Protein AF-A0A929GLC9-F1 (afdb_monomer)

Radius of gyration: 12.1 Å; Cα contacts (8 Å, |Δi|>4): 72; chains: 1; bounding box: 32×21×27 Å

Foldseek 3Di:
DDDDPVLVVQLVVLLVCQQVDADPFAGSLVSQLRSCVSVCPVVDDPVCCVVVSVVSSHHDDDDSD

Structure (mmCIF, N/CA/C/O backbone):
data_AF-A0A929GLC9-F1
#
_entry.id   AF-A0A929GLC9-F1
#
loop_
_atom_site.group_PDB
_atom_site.id
_atom_site.type_symbol
_atom_site.label_atom_id
_atom_site.label_alt_id
_atom_site.label_comp_id
_atom_site.label_asym_id
_atom_site.label_entity_id
_atom_site.label_seq_id
_atom_site.pdbx_PDB_ins_code
_atom_site.Cartn_x
_atom_site.Cartn_y
_atom_site.Cartn_z
_atom_site.occupancy
_atom_site.B_iso_or_equiv
_atom_site.auth_seq_id
_atom_site.auth_comp_id
_atom_site.auth_asym_id
_atom_site.auth_atom_id
_atom_site.pdbx_PDB_model_num
ATOM 1 N N . MET A 1 1 ? -13.718 12.427 1.481 1.00 64.50 1 MET A N 1
ATOM 2 C CA . MET A 1 1 ? -13.303 11.746 2.732 1.00 64.50 1 MET A CA 1
ATOM 3 C C . MET A 1 1 ? -11.788 11.811 2.850 1.00 64.50 1 MET A C 1
ATOM 5 O O . MET A 1 1 ? -11.114 11.403 1.916 1.00 64.50 1 MET A O 1
ATOM 9 N N . ALA A 1 2 ? -11.251 12.332 3.954 1.00 83.31 2 ALA A N 1
ATOM 10 C CA . ALA A 1 2 ? -9.805 12.373 4.181 1.00 83.31 2 ALA A CA 1
ATOM 11 C C . ALA A 1 2 ? -9.321 11.077 4.856 1.00 83.31 2 ALA A C 1
ATOM 13 O O . ALA A 1 2 ? -9.953 10.583 5.790 1.00 83.31 2 ALA A O 1
ATOM 14 N N . LEU A 1 3 ? -8.192 10.521 4.403 1.00 93.38 3 LEU A N 1
ATOM 15 C CA . LEU A 1 3 ? -7.565 9.365 5.053 1.00 93.38 3 LEU A CA 1
ATOM 16 C C . LEU A 1 3 ? -7.077 9.738 6.456 1.00 93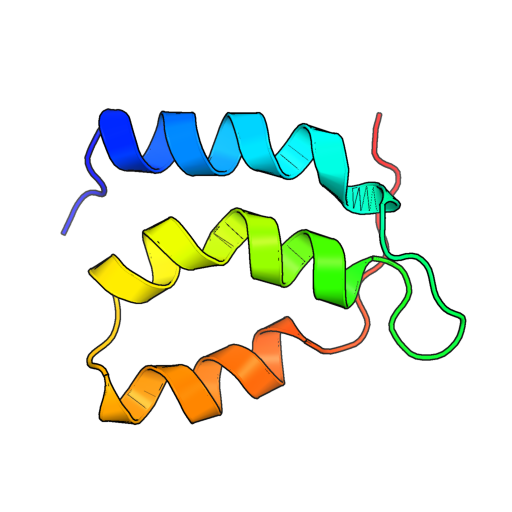.38 3 LEU A C 1
ATOM 18 O O . LEU A 1 3 ? -6.557 10.831 6.666 1.00 93.38 3 LEU A O 1
ATOM 22 N N . THR A 1 4 ? -7.172 8.814 7.413 1.00 96.56 4 THR A N 1
ATOM 23 C CA . THR A 1 4 ? -6.661 9.049 8.774 1.00 96.56 4 THR A CA 1
ATOM 24 C C . THR A 1 4 ? -5.131 9.149 8.792 1.00 96.56 4 THR A C 1
ATOM 26 O O . THR A 1 4 ? -4.451 8.524 7.972 1.00 96.56 4 THR A O 1
ATOM 29 N N . ARG A 1 5 ? -4.562 9.872 9.770 1.00 96.25 5 ARG A N 1
ATOM 30 C CA . ARG A 1 5 ? -3.099 9.943 9.972 1.00 96.25 5 ARG A CA 1
ATOM 31 C C . ARG A 1 5 ? -2.484 8.550 10.128 1.00 96.25 5 ARG A C 1
ATOM 33 O O . ARG A 1 5 ? -1.467 8.264 9.505 1.00 96.25 5 ARG A O 1
ATOM 40 N N . LYS A 1 6 ? -3.146 7.668 10.886 1.00 96.62 6 LYS A N 1
ATOM 41 C CA . LYS A 1 6 ? -2.729 6.273 11.082 1.00 96.62 6 LYS A CA 1
ATOM 42 C C . LYS A 1 6 ? -2.606 5.529 9.754 1.00 96.62 6 LYS A C 1
ATOM 44 O O . LYS A 1 6 ? -1.613 4.846 9.542 1.00 96.62 6 LYS A O 1
ATOM 49 N N . THR A 1 7 ? -3.578 5.686 8.852 1.00 97.25 7 THR A N 1
ATOM 50 C CA . THR A 1 7 ? -3.539 5.059 7.521 1.00 97.25 7 THR A CA 1
ATOM 51 C C . THR A 1 7 ? -2.375 5.586 6.687 1.00 97.25 7 THR A C 1
ATOM 53 O O . THR A 1 7 ? -1.658 4.783 6.103 1.00 97.25 7 THR A O 1
ATOM 56 N N . ARG A 1 8 ? -2.146 6.906 6.668 1.00 96.94 8 ARG A N 1
ATOM 57 C CA . ARG A 1 8 ? -1.032 7.505 5.911 1.00 96.94 8 ARG A CA 1
ATOM 58 C C . ARG A 1 8 ? 0.332 7.026 6.408 1.00 96.94 8 ARG A C 1
ATOM 60 O O . ARG A 1 8 ? 1.161 6.644 5.596 1.00 96.94 8 ARG A O 1
ATOM 67 N N . ILE A 1 9 ? 0.529 6.974 7.727 1.00 97.62 9 ILE A N 1
ATOM 68 C CA . ILE A 1 9 ? 1.755 6.433 8.337 1.00 97.62 9 ILE A CA 1
ATOM 69 C C . ILE A 1 9 ? 1.943 4.959 7.954 1.00 97.62 9 ILE A C 1
ATOM 71 O O . ILE A 1 9 ? 3.042 4.546 7.601 1.00 97.62 9 ILE A O 1
ATOM 75 N N . HIS A 1 10 ? 0.865 4.171 7.962 1.00 97.50 10 HIS A N 1
ATOM 76 C CA . HIS A 1 10 ? 0.913 2.766 7.555 1.00 97.50 10 HIS A CA 1
ATOM 77 C C . HIS A 1 10 ? 1.342 2.583 6.093 1.00 97.50 10 HIS A C 1
ATOM 79 O O . HIS A 1 10 ? 2.130 1.689 5.803 1.00 97.50 10 HIS A O 1
ATOM 85 N N . VAL A 1 11 ? 0.824 3.412 5.181 1.00 97.38 11 VAL A N 1
ATOM 86 C CA . VAL A 1 11 ? 1.244 3.418 3.769 1.00 97.38 11 VAL A CA 1
ATOM 87 C C . VAL A 1 11 ? 2.721 3.798 3.668 1.00 97.38 11 VAL A C 1
ATOM 89 O O . VAL A 1 11 ? 3.482 3.096 3.013 1.00 97.38 11 VAL A O 1
ATOM 92 N N . TRP A 1 12 ? 3.136 4.853 4.374 1.00 96.44 12 TRP A N 1
ATOM 93 C CA . TRP A 1 12 ? 4.509 5.357 4.346 1.00 96.44 12 TRP A CA 1
ATOM 94 C C . TRP A 1 12 ? 5.537 4.296 4.759 1.00 96.44 12 TRP A C 1
ATOM 96 O O . TRP A 1 12 ? 6.478 4.041 4.019 1.00 96.44 12 TRP A O 1
ATOM 106 N N . PHE A 1 13 ? 5.317 3.588 5.871 1.00 97.31 13 PHE A N 1
ATOM 107 C CA . PHE A 1 13 ? 6.226 2.511 6.287 1.00 97.31 13 PHE A CA 1
ATOM 108 C C . PHE A 1 13 ? 6.271 1.342 5.300 1.00 97.31 13 PHE A C 1
ATOM 110 O O . PHE A 1 13 ? 7.312 0.712 5.140 1.00 97.31 13 PHE A O 1
ATOM 117 N N . ARG A 1 14 ? 5.161 1.037 4.621 1.00 96.31 14 ARG A N 1
ATOM 118 C CA . ARG A 1 14 ? 5.138 -0.034 3.617 1.00 96.31 14 ARG A CA 1
ATOM 119 C C . ARG A 1 14 ? 5.854 0.344 2.321 1.00 96.31 14 ARG A C 1
ATOM 121 O O . ARG A 1 14 ? 6.317 -0.562 1.637 1.00 96.31 14 ARG A O 1
ATOM 128 N N . LEU A 1 15 ? 5.984 1.636 2.000 1.00 94.12 15 LEU A N 1
ATOM 129 C CA . LEU A 1 15 ? 6.763 2.097 0.842 1.00 94.12 15 LEU A CA 1
ATOM 130 C C . LEU A 1 15 ? 8.256 1.759 0.961 1.00 94.12 15 LEU A C 1
ATOM 132 O O . LEU A 1 15 ? 8.913 1.614 -0.062 1.00 94.12 15 LEU A O 1
ATOM 136 N N . LEU A 1 16 ? 8.783 1.530 2.170 1.00 94.69 16 LEU A N 1
ATOM 137 C CA . LEU A 1 16 ? 10.156 1.035 2.358 1.00 94.69 16 LEU A CA 1
ATOM 138 C C . LEU A 1 16 ? 10.388 -0.344 1.716 1.00 94.69 16 LEU A C 1
ATOM 140 O O . LEU A 1 16 ? 11.522 -0.725 1.454 1.00 94.69 16 LEU A O 1
ATOM 144 N N . LEU A 1 17 ? 9.312 -1.085 1.437 1.00 93.56 17 LEU A N 1
ATOM 145 C CA . LEU A 1 17 ? 9.340 -2.382 0.763 1.00 93.56 17 LEU A CA 1
ATOM 146 C C . LEU A 1 17 ? 8.933 -2.283 -0.718 1.00 93.56 17 LEU A C 1
ATOM 148 O O . LEU A 1 17 ? 8.626 -3.305 -1.330 1.00 93.56 17 LEU A O 1
ATOM 152 N N . LEU A 1 18 ? 8.921 -1.081 -1.316 1.00 92.94 18 LEU A N 1
ATOM 153 C CA . LEU A 1 18 ? 8.488 -0.862 -2.705 1.00 92.94 18 LEU A CA 1
ATOM 154 C C . LEU A 1 18 ? 9.264 -1.730 -3.708 1.00 92.94 18 LEU A C 1
ATOM 156 O O . LEU A 1 18 ? 8.669 -2.310 -4.613 1.00 92.94 18 LEU A O 1
ATOM 160 N N . GLN A 1 19 ? 10.579 -1.862 -3.525 1.00 91.88 19 GLN A N 1
ATOM 161 C CA . GLN A 1 19 ? 11.437 -2.707 -4.364 1.00 91.88 19 GLN A CA 1
ATOM 162 C C . GLN A 1 19 ? 11.494 -4.177 -3.917 1.00 91.88 19 GLN A C 1
ATOM 164 O O . GLN A 1 19 ? 12.140 -4.986 -4.574 1.00 91.88 19 GLN A O 1
ATOM 169 N N . GLY A 1 20 ? 10.797 -4.556 -2.841 1.00 87.62 20 GLY A N 1
ATOM 170 C CA . GLY A 1 20 ? 10.870 -5.904 -2.269 1.00 87.62 20 GLY A CA 1
ATOM 171 C C . GLY A 1 20 ? 10.246 -7.007 -3.130 1.00 87.62 20 GLY A C 1
ATOM 172 O O . GLY A 1 20 ? 10.414 -8.181 -2.821 1.00 87.62 20 GLY A O 1
ATOM 173 N N . SER A 1 21 ? 9.523 -6.662 -4.200 1.00 83.19 21 SER A N 1
ATOM 174 C CA . SER A 1 21 ? 8.876 -7.636 -5.089 1.00 83.19 21 SER A CA 1
ATOM 175 C C . SER A 1 21 ? 9.098 -7.329 -6.568 1.00 83.19 21 SER A C 1
ATOM 177 O O . SER A 1 21 ? 8.170 -7.272 -7.376 1.00 83.19 21 SER A O 1
ATOM 179 N N . TRP A 1 22 ? 10.360 -7.118 -6.923 1.00 88.62 22 TRP A N 1
ATOM 180 C CA . TRP A 1 22 ? 10.742 -6.851 -8.299 1.00 88.62 22 TRP A CA 1
ATOM 181 C C . TRP A 1 22 ? 10.616 -8.103 -9.177 1.00 88.62 22 TRP A C 1
ATOM 183 O O . TRP A 1 22 ? 11.080 -9.181 -8.812 1.00 88.62 22 TRP A O 1
ATOM 193 N N . ASN A 1 23 ? 9.984 -7.968 -10.340 1.00 89.44 23 ASN A N 1
ATOM 194 C CA . ASN A 1 23 ? 9.898 -9.020 -11.356 1.00 89.44 23 ASN A CA 1
ATOM 195 C C . ASN A 1 23 ? 9.808 -8.398 -12.755 1.00 89.44 23 ASN A C 1
ATOM 197 O O . ASN A 1 23 ? 9.348 -7.273 -12.887 1.00 89.44 23 ASN A O 1
ATOM 201 N N . PHE A 1 24 ? 10.206 -9.115 -13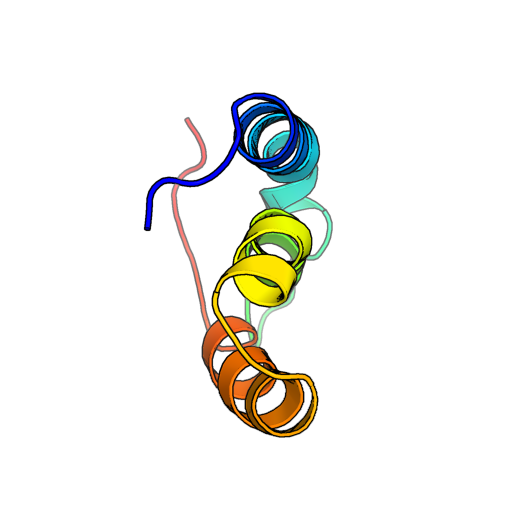.804 1.00 89.19 24 PHE A N 1
ATOM 202 C CA . PHE A 1 24 ? 10.265 -8.537 -15.154 1.00 89.19 24 PHE A CA 1
ATOM 203 C C . PHE A 1 24 ? 8.898 -8.133 -15.733 1.00 89.19 24 PHE A C 1
ATOM 205 O O . PHE A 1 24 ? 8.830 -7.179 -16.500 1.00 89.19 24 PHE A O 1
ATOM 212 N N . GLU A 1 25 ? 7.807 -8.808 -15.356 1.00 89.31 25 GLU A N 1
ATOM 213 C CA . GLU A 1 25 ? 6.468 -8.524 -15.898 1.00 89.31 25 GLU A CA 1
ATOM 214 C C . GLU A 1 25 ? 5.841 -7.249 -15.315 1.00 89.31 25 GLU A C 1
ATOM 216 O O . GLU A 1 25 ? 5.140 -6.516 -16.011 1.00 89.31 25 GLU A O 1
ATOM 221 N N . ARG A 1 26 ? 6.039 -7.002 -14.015 1.00 91.62 26 ARG A N 1
ATOM 222 C CA . ARG A 1 26 ? 5.316 -5.967 -13.249 1.00 91.62 26 ARG A CA 1
ATOM 223 C C . ARG A 1 26 ? 6.235 -4.984 -12.527 1.00 91.62 26 ARG A C 1
ATOM 225 O O . ARG A 1 26 ? 5.753 -3.982 -12.000 1.00 91.62 26 ARG A O 1
ATOM 232 N N . LEU A 1 27 ? 7.534 -5.266 -12.487 1.00 94.50 27 LEU A N 1
ATOM 233 C CA . LEU A 1 27 ? 8.571 -4.519 -11.775 1.00 94.50 27 LEU A CA 1
ATOM 234 C C . LEU A 1 27 ? 8.160 -4.254 -10.324 1.00 94.50 27 LEU A C 1
ATOM 236 O O . LEU A 1 27 ? 8.036 -5.204 -9.559 1.00 94.50 27 LEU A O 1
ATOM 240 N N . GLN A 1 28 ? 7.912 -3.006 -9.931 1.00 94.75 28 GLN A N 1
ATOM 241 C CA . GLN A 1 28 ? 7.533 -2.632 -8.563 1.00 94.75 28 GLN A CA 1
ATOM 242 C C . GLN A 1 28 ? 6.023 -2.757 -8.284 1.00 94.75 28 GLN A C 1
ATOM 244 O O . GLN A 1 28 ? 5.589 -2.445 -7.175 1.00 94.75 28 GLN A O 1
ATOM 249 N N . GLY A 1 29 ? 5.210 -3.216 -9.244 1.00 94.25 29 GLY A N 1
ATOM 250 C CA . GLY A 1 29 ? 3.743 -3.254 -9.148 1.00 94.25 29 GLY A CA 1
ATOM 251 C C . GLY A 1 29 ? 3.206 -3.920 -7.878 1.00 94.25 29 GLY A C 1
ATOM 252 O O . GLY A 1 29 ? 2.362 -3.351 -7.185 1.00 94.25 29 GLY A O 1
ATOM 253 N N . LEU A 1 30 ? 3.745 -5.084 -7.491 1.00 94.62 30 LEU A N 1
ATOM 254 C CA . LEU A 1 30 ? 3.297 -5.764 -6.268 1.00 94.62 30 LEU A CA 1
ATOM 255 C C . LEU A 1 30 ? 3.664 -4.978 -4.999 1.00 94.62 30 LEU A C 1
ATOM 257 O O . LEU A 1 30 ? 2.842 -4.866 -4.086 1.00 94.62 30 LEU A O 1
ATOM 261 N N . GLY A 1 31 ? 4.870 -4.406 -4.950 1.00 94.50 31 GLY A N 1
ATOM 262 C CA . GLY A 1 31 ? 5.312 -3.561 -3.837 1.00 94.50 31 GLY A CA 1
ATOM 263 C C . GLY A 1 31 ? 4.457 -2.298 -3.705 1.00 94.50 31 GLY A C 1
ATOM 264 O O . GLY A 1 31 ? 4.033 -1.937 -2.604 1.00 94.50 31 GLY A O 1
ATOM 265 N N . PHE A 1 32 ? 4.117 -1.677 -4.835 1.00 94.19 32 PHE A N 1
ATOM 266 C CA . PHE A 1 32 ? 3.253 -0.502 -4.897 1.00 94.19 32 PHE A CA 1
ATOM 267 C C . PHE A 1 32 ? 1.828 -0.808 -4.415 1.00 94.19 32 PHE A C 1
ATOM 269 O O . PHE A 1 32 ? 1.303 -0.119 -3.533 1.00 94.19 32 PHE A O 1
ATOM 276 N N . PHE A 1 33 ? 1.225 -1.894 -4.906 1.00 95.50 33 PHE A N 1
ATOM 277 C CA . PHE A 1 33 ? -0.084 -2.350 -4.440 1.00 95.50 33 PHE A CA 1
ATOM 278 C C . PHE A 1 33 ? -0.090 -2.645 -2.932 1.00 95.50 33 PHE A C 1
ATOM 280 O O . PHE A 1 33 ? -0.985 -2.197 -2.206 1.00 95.50 33 PHE A O 1
ATOM 287 N N . TYR A 1 34 ? 0.922 -3.361 -2.434 1.00 95.19 34 TYR A N 1
ATOM 288 C CA . TYR A 1 34 ? 1.045 -3.689 -1.013 1.00 95.19 34 TYR A CA 1
ATOM 289 C C . TYR A 1 34 ? 1.111 -2.438 -0.125 1.00 95.19 34 TYR A C 1
ATOM 291 O O . TYR A 1 34 ? 0.471 -2.396 0.941 1.00 95.19 34 TYR A O 1
ATOM 299 N N . ALA A 1 35 ? 1.847 -1.415 -0.571 1.00 95.81 35 ALA A N 1
ATOM 300 C CA . ALA A 1 35 ? 1.960 -0.146 0.130 1.00 95.81 35 ALA A CA 1
ATOM 301 C C . ALA A 1 35 ? 0.615 0.580 0.229 1.00 95.81 35 ALA A C 1
ATOM 303 O O . ALA A 1 35 ? 0.251 1.054 1.308 1.00 95.81 35 ALA A O 1
ATOM 304 N N . LEU A 1 36 ? -0.165 0.598 -0.854 1.00 95.81 36 LEU A N 1
ATOM 305 C CA . LEU A 1 36 ? -1.452 1.295 -0.918 1.00 95.81 36 LEU A CA 1
ATOM 306 C C . LEU A 1 36 ? -2.623 0.527 -0.297 1.00 95.81 36 LEU A C 1
ATOM 308 O O . LEU A 1 36 ? -3.627 1.143 0.073 1.00 95.81 36 LEU A O 1
ATOM 312 N N . LEU A 1 37 ? -2.513 -0.792 -0.119 1.00 95.81 37 LEU A N 1
ATOM 313 C CA . LEU A 1 37 ? -3.596 -1.650 0.372 1.00 95.81 37 LEU A CA 1
ATOM 314 C C . LEU A 1 37 ? -4.342 -1.118 1.622 1.00 95.81 37 LEU A C 1
ATOM 316 O O . LEU A 1 37 ? -5.575 -1.205 1.646 1.00 95.81 37 LEU A O 1
ATOM 320 N N . PRO A 1 38 ? -3.686 -0.544 2.658 1.00 96.38 38 PRO A N 1
ATOM 321 C CA . PRO A 1 38 ? -4.389 0.033 3.807 1.00 96.38 38 PRO A CA 1
ATOM 322 C C . PRO A 1 38 ? -5.294 1.218 3.447 1.00 96.38 38 PRO A C 1
ATOM 324 O O . PRO A 1 38 ? -6.350 1.379 4.058 1.00 96.38 38 PRO A O 1
ATOM 327 N N . ALA A 1 39 ? -4.890 2.045 2.478 1.00 96.31 39 ALA A N 1
ATOM 328 C CA . ALA A 1 39 ? -5.685 3.167 1.987 1.00 96.31 39 ALA A CA 1
ATOM 329 C C . ALA A 1 39 ? -6.821 2.682 1.079 1.00 96.31 39 ALA A C 1
ATOM 331 O O . ALA A 1 39 ? -7.964 3.090 1.272 1.00 96.31 39 ALA A O 1
ATOM 332 N N . LEU A 1 40 ? -6.545 1.737 0.172 1.00 95.56 40 LEU A N 1
ATOM 333 C CA . LEU A 1 40 ? -7.557 1.163 -0.722 1.00 95.56 40 LEU A CA 1
ATOM 334 C C . LEU A 1 40 ? -8.709 0.519 0.066 1.00 95.56 40 LEU A C 1
ATOM 336 O O . LEU A 1 40 ? -9.873 0.781 -0.225 1.00 95.56 40 LEU A O 1
ATOM 340 N N . LYS A 1 41 ? -8.405 -0.215 1.147 1.00 95.06 41 LYS A N 1
ATOM 341 C CA . LYS A 1 41 ? -9.415 -0.784 2.065 1.00 95.06 41 LYS A CA 1
ATOM 342 C C . LYS A 1 41 ? -10.298 0.258 2.767 1.00 95.06 41 LYS A C 1
ATOM 344 O O . LYS A 1 41 ? -11.340 -0.108 3.302 1.00 95.06 41 LYS A O 1
ATOM 349 N N . LYS A 1 42 ? -9.871 1.524 2.839 1.00 94.94 42 LYS A N 1
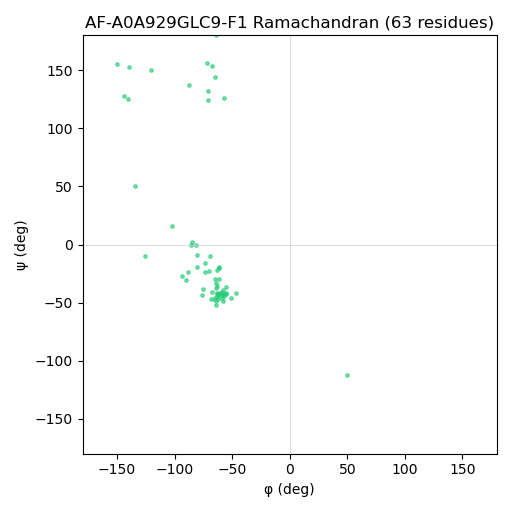ATOM 350 C CA . LYS A 1 42 ? -10.652 2.630 3.420 1.00 94.94 42 LYS A CA 1
ATOM 351 C C . LYS A 1 42 ? -11.462 3.394 2.378 1.00 94.94 42 LYS A C 1
ATOM 353 O O . LYS A 1 42 ? -12.476 3.978 2.741 1.00 94.94 42 LYS A O 1
ATOM 358 N N . LEU A 1 43 ? -11.008 3.404 1.128 1.00 94.38 43 LEU A N 1
ATOM 359 C CA . LEU A 1 43 ? -11.634 4.145 0.033 1.00 94.38 43 LEU A CA 1
ATOM 360 C C . LEU A 1 43 ? -12.691 3.322 -0.710 1.00 94.38 43 LEU A C 1
ATOM 362 O O . LEU A 1 43 ? -13.670 3.888 -1.186 1.00 94.38 43 LEU A O 1
ATOM 366 N N . TYR A 1 44 ? -12.522 1.999 -0.777 1.00 94.69 44 TYR A N 1
ATOM 367 C CA . TYR A 1 44 ? -13.365 1.119 -1.584 1.00 94.69 44 TYR A CA 1
ATOM 368 C C . TYR A 1 44 ? -14.080 0.058 -0.749 1.00 94.69 44 TYR A C 1
ATOM 370 O O . TYR A 1 44 ? -13.573 -0.427 0.267 1.00 94.69 44 TYR A O 1
ATOM 378 N N . ARG A 1 45 ? -15.266 -0.349 -1.215 1.00 94.50 45 ARG A N 1
ATOM 379 C CA . ARG A 1 45 ? -16.007 -1.478 -0.637 1.00 94.50 45 ARG A CA 1
ATOM 380 C C . ARG A 1 45 ? -15.320 -2.802 -0.979 1.00 94.50 45 ARG A C 1
ATOM 382 O O . ARG A 1 45 ? -14.629 -2.922 -1.988 1.00 94.50 45 ARG A O 1
ATOM 389 N N . ARG A 1 46 ? -15.556 -3.839 -0.166 1.00 90.56 46 ARG A N 1
ATOM 390 C CA . ARG A 1 46 ? -14.917 -5.162 -0.322 1.00 90.56 46 ARG A CA 1
ATOM 391 C C . ARG A 1 46 ? -15.119 -5.778 -1.711 1.00 90.56 46 ARG A C 1
ATOM 393 O O . ARG A 1 46 ? -14.195 -6.396 -2.225 1.00 90.56 46 ARG A O 1
ATOM 400 N N . ASN A 1 47 ? -16.289 -5.586 -2.315 1.00 92.94 47 ASN A N 1
ATOM 401 C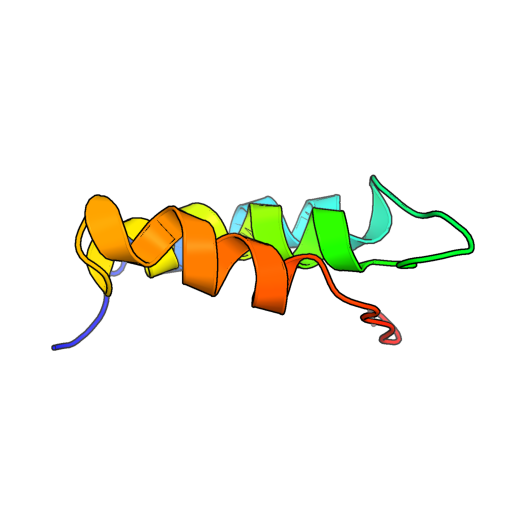 CA . ASN A 1 47 ? -16.602 -6.073 -3.661 1.00 92.94 47 ASN A CA 1
ATOM 402 C C . ASN A 1 47 ? -15.837 -5.335 -4.777 1.00 92.94 47 ASN A C 1
ATOM 404 O O . ASN A 1 47 ? -15.641 -5.904 -5.841 1.00 92.94 47 ASN A O 1
ATOM 408 N N . GLN A 1 48 ? -15.375 -4.105 -4.536 1.00 94.38 48 GLN A N 1
ATOM 409 C CA . GLN A 1 48 ? -14.585 -3.317 -5.490 1.00 94.38 48 GLN A CA 1
ATOM 410 C C . GLN A 1 48 ? -13.078 -3.582 -5.367 1.00 94.38 48 GLN A C 1
ATOM 412 O O . GLN A 1 48 ? -12.338 -3.389 -6.328 1.00 94.38 48 GLN A O 1
ATOM 417 N N . LEU A 1 49 ? -12.608 -4.048 -4.201 1.00 93.50 49 LEU A N 1
ATOM 418 C CA . LEU A 1 49 ? -11.177 -4.235 -3.927 1.00 93.50 49 LEU A CA 1
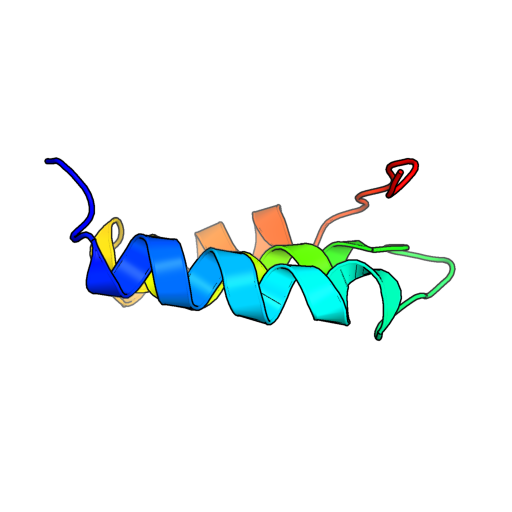ATOM 419 C C . LEU A 1 49 ? -10.490 -5.234 -4.860 1.00 93.50 49 LEU A C 1
ATOM 421 O O . LEU A 1 49 ? -9.296 -5.093 -5.100 1.00 93.50 49 LEU A O 1
ATOM 425 N N . VAL A 1 50 ? -11.209 -6.235 -5.372 1.00 93.12 50 VAL A N 1
ATOM 426 C CA . VAL A 1 50 ? -10.637 -7.211 -6.312 1.00 93.12 50 VAL A CA 1
ATOM 427 C C . VAL A 1 50 ? -10.325 -6.543 -7.649 1.00 93.12 50 VAL A C 1
ATOM 429 O O . VAL A 1 50 ? -9.224 -6.709 -8.168 1.00 93.12 50 VAL A O 1
ATOM 432 N N . THR A 1 51 ? -11.266 -5.760 -8.178 1.00 94.50 51 THR A N 1
ATOM 433 C CA . THR A 1 51 ? -11.098 -5.028 -9.439 1.00 94.50 51 THR A CA 1
ATOM 434 C C . THR A 1 51 ? -9.986 -3.996 -9.320 1.00 94.50 51 THR A C 1
ATOM 436 O O . THR A 1 51 ? -9.026 -4.047 -10.080 1.00 94.50 51 THR A O 1
ATOM 439 N N . ILE A 1 52 ? -10.049 -3.151 -8.287 1.00 93.25 52 ILE A N 1
ATOM 440 C CA . ILE A 1 52 ? -9.019 -2.144 -8.008 1.00 93.25 52 ILE A CA 1
ATOM 441 C C . ILE A 1 52 ? -7.656 -2.813 -7.793 1.00 93.25 52 ILE A C 1
ATOM 443 O O . ILE A 1 52 ? -6.651 -2.381 -8.341 1.00 93.25 52 ILE A O 1
ATOM 447 N N . GLY A 1 53 ? -7.596 -3.916 -7.044 1.00 93.06 53 GLY A N 1
ATOM 448 C CA . GLY A 1 53 ? -6.344 -4.631 -6.814 1.00 93.06 53 GLY A CA 1
ATOM 449 C C . GL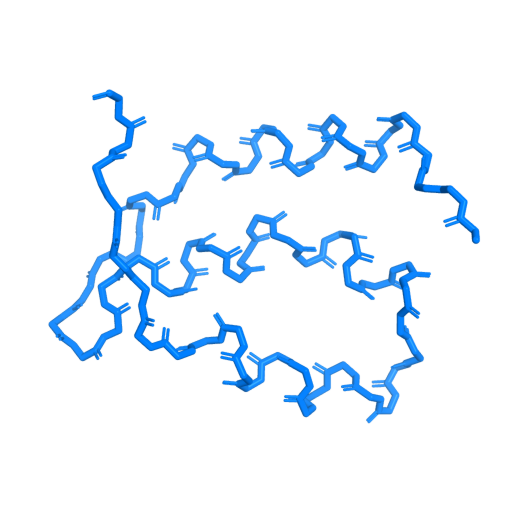Y A 1 53 ? -5.670 -5.096 -8.104 1.00 93.06 53 GLY A C 1
ATOM 450 O O . GLY A 1 53 ? -4.456 -4.982 -8.217 1.00 93.06 53 GLY A O 1
ATOM 451 N N . ARG A 1 54 ? -6.438 -5.558 -9.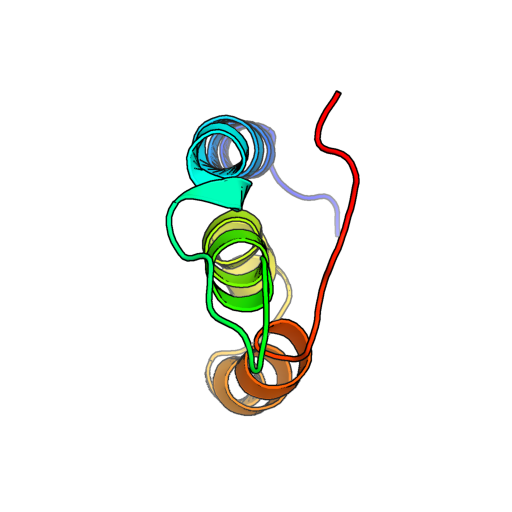098 1.00 91.56 54 ARG A N 1
ATOM 452 C CA . ARG A 1 54 ? -5.887 -5.957 -10.404 1.00 91.56 54 ARG A CA 1
ATOM 453 C C . ARG A 1 54 ? -5.262 -4.788 -11.163 1.00 91.56 54 ARG A C 1
ATOM 455 O O . ARG A 1 54 ? -4.225 -4.987 -11.783 1.00 91.56 54 ARG A O 1
ATOM 462 N N . GLU A 1 55 ? -5.845 -3.595 -11.080 1.00 89.62 55 GLU A N 1
ATOM 463 C CA . GLU A 1 55 ? -5.294 -2.385 -11.709 1.00 89.62 55 GLU A CA 1
ATOM 464 C C . GLU A 1 55 ? -3.958 -1.984 -11.067 1.00 89.62 55 GLU A C 1
ATOM 466 O O . GLU A 1 55 ? -2.965 -1.774 -11.759 1.00 89.62 55 GLU A O 1
ATOM 471 N N . TYR A 1 56 ? -3.898 -1.961 -9.732 1.00 90.75 56 TYR A N 1
ATOM 472 C CA . TYR A 1 56 ? -2.690 -1.579 -8.990 1.00 90.75 56 TYR A CA 1
ATOM 473 C C . TYR A 1 56 ? -1.580 -2.643 -9.004 1.00 90.75 56 TYR A C 1
ATOM 475 O O . TYR A 1 56 ? -0.438 -2.328 -8.680 1.00 90.75 56 TYR A O 1
ATOM 483 N N . LEU A 1 57 ? -1.897 -3.887 -9.375 1.00 93.06 57 LEU A N 1
ATOM 484 C CA . LEU A 1 57 ? -0.929 -4.964 -9.615 1.00 93.06 57 LEU A CA 1
ATOM 485 C C . LEU A 1 57 ? -0.291 -4.903 -11.012 1.00 93.06 57 LEU A C 1
ATOM 487 O O . LEU A 1 57 ? 0.520 -5.770 -11.343 1.00 93.06 57 LEU A O 1
ATOM 491 N N . GLY A 1 58 ? -0.672 -3.930 -11.841 1.00 90.50 58 GLY A N 1
ATOM 492 C CA . GLY A 1 58 ? -0.083 -3.720 -13.157 1.00 90.50 58 GLY A CA 1
ATOM 493 C C . GLY A 1 58 ? 1.400 -3.345 -13.111 1.00 90.50 58 GLY A C 1
ATOM 494 O O . GLY A 1 58 ? 2.022 -3.229 -12.053 1.00 90.50 58 GLY A O 1
ATOM 495 N N . TYR A 1 59 ? 1.969 -3.149 -14.298 1.00 92.94 59 TYR A N 1
ATOM 496 C CA . TYR A 1 59 ? 3.329 -2.648 -14.454 1.00 92.94 59 TYR A CA 1
ATOM 497 C C . TYR A 1 59 ? 3.487 -1.292 -13.758 1.00 92.94 59 TYR A C 1
ATOM 499 O O . TYR A 1 59 ? 2.750 -0.347 -14.043 1.00 92.94 59 TYR A O 1
ATOM 507 N N . PHE A 1 60 ? 4.474 -1.191 -12.870 1.00 92.50 60 PHE A N 1
ATOM 508 C CA . PHE A 1 60 ? 4.846 0.065 -12.231 1.00 92.50 60 PHE A CA 1
ATOM 509 C C . PHE A 1 60 ? 6.359 0.122 -12.046 1.00 92.50 60 PHE A C 1
ATOM 511 O O . PHE A 1 60 ? 6.955 -0.802 -11.491 1.00 92.50 60 PHE A O 1
ATOM 518 N N . ASN A 1 61 ? 6.978 1.207 -12.507 1.00 92.25 61 ASN A N 1
ATOM 519 C CA . ASN A 1 61 ? 8.412 1.430 -12.381 1.00 92.25 61 ASN A CA 1
ATOM 520 C C . ASN A 1 61 ? 8.692 2.893 -12.065 1.00 92.25 61 ASN A C 1
ATOM 522 O O . ASN A 1 61 ? 8.277 3.782 -12.807 1.00 92.25 61 ASN A O 1
ATOM 526 N N . THR A 1 62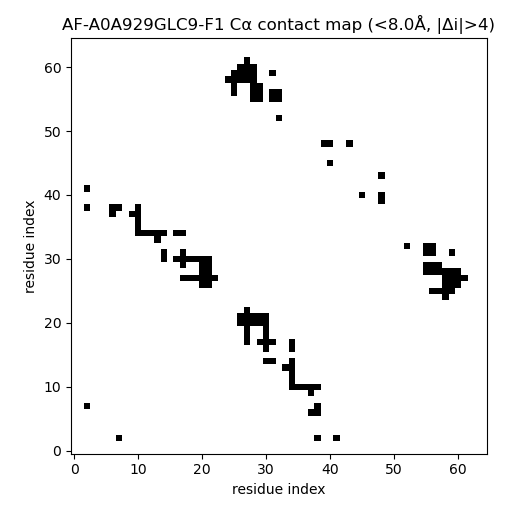 ? 9.419 3.123 -10.983 1.00 90.31 62 THR A N 1
ATOM 527 C CA . THR A 1 62 ? 9.933 4.425 -10.593 1.00 90.31 62 THR A CA 1
ATOM 528 C C . THR A 1 62 ? 11.346 4.296 -10.048 1.00 90.31 62 THR A C 1
ATOM 530 O O . THR A 1 62 ? 11.724 3.281 -9.449 1.00 90.31 62 THR A O 1
ATOM 533 N N . HIS A 1 63 ? 12.107 5.377 -10.192 1.00 86.38 63 HIS A N 1
ATOM 534 C CA . HIS A 1 63 ? 13.312 5.563 -9.405 1.00 86.38 63 HIS A CA 1
ATOM 535 C C . HIS A 1 63 ? 12.899 5.856 -7.946 1.00 86.38 63 HIS A C 1
ATOM 537 O O . HIS A 1 63 ? 12.068 6.745 -7.743 1.00 86.38 63 HIS A O 1
ATOM 543 N N . PRO A 1 64 ? 13.366 5.096 -6.938 1.00 77.12 64 PRO A N 1
ATOM 544 C CA . PRO A 1 64 ? 12.871 5.236 -5.566 1.00 77.12 64 PRO A CA 1
ATOM 545 C C . PRO A 1 64 ? 13.484 6.398 -4.767 1.00 77.12 64 PRO A C 1
ATOM 547 O O . PRO A 1 64 ? 13.016 6.639 -3.654 1.00 77.12 64 PRO A O 1
ATOM 550 N N . TYR A 1 65 ? 14.521 7.072 -5.282 1.00 76.38 65 TYR A N 1
ATOM 551 C CA . TYR A 1 65 ? 15.243 8.155 -4.594 1.00 76.38 65 TYR A CA 1
ATOM 552 C C . TYR A 1 65 ? 15.758 9.238 -5.544 1.00 76.38 65 TYR A C 1
ATOM 554 O O . TYR A 1 65 ? 16.479 8.894 -6.497 1.00 76.38 65 TYR A O 1
#

Mean predicted aligned error: 3.36 Å

Solvent-accessible surface area (backbone atoms only — not comparable to full-atom values): 3751 Å² total; per-residue (Å²): 138,83,82,52,69,69,44,53,53,54,30,56,65,36,49,80,42,24,71,74,46,64,44,94,85,26,31,29,5,55,14,49,34,62,16,44,44,68,52,49,66,72,77,45,56,79,86,48,47,62,62,54,48,58,62,46,47,33,71,36,85,77,83,92,124

Nearest PDB structures (foldseek):
  7xtg-assembly1_Z  TM=9.445E-01  e=1.064E-05  Listeria monocytogenes
  7vlx-assembly1_D  TM=9.280E-01  e=1.506E-04  Listeria monocytogenes
  7vly-assembly1_D  TM=9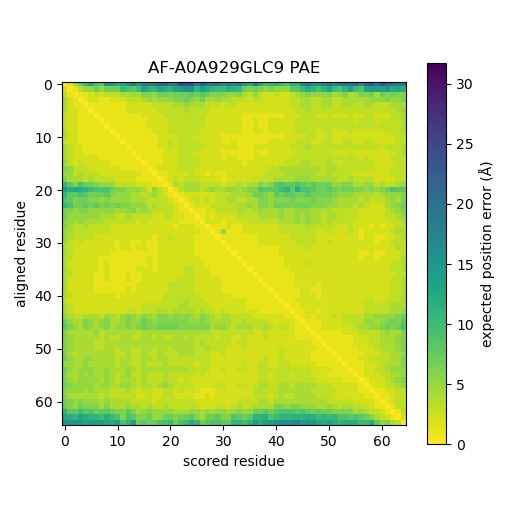.278E-01  e=3.422E-04  Listeria monocytogenes
  8hfs-assembly1_D  TM=9.173E-01  e=8.280E-04  Lactococcus lactis subsp. lactis KF147
  6k1h-assembly1_Z  TM=7.784E-01  e=4.997E-04  Escherichia coli str. K-12 substr. MG1655

Secondary structure (DSSP, 8-state):
-PPPHHHHHHHHHHHTTTTTT--TTTBTHHHHHHHHHHHHHHHS-TTTHHHHHHHHTS-B-----

Sequence (65 aa):
MALTRKTRIHVWFRLLLLQGSWNFERLQGLGFFYALLPALKKLYRRNQLVTIGREYLGYFNTHPY

pLDDT: mean 92.45, std 5.49, range [64.5, 97.62]